Protein AF-A0A9N9BIW6-F1 (afdb_monomer_lite)

Foldseek 3Di:
DLVVVQVCVVPDQDDPFDDPLQVVLVNRVVSCVCCVVVDDCCPDPVLVVLVVVCVVVVHHSVNSVSVVVSVVVVVVVVVPDDPPPDDDDDDDDD

Radius of gyration: 20.77 Å; chains: 1; bounding box: 26×59×60 Å

Sequence (94 aa):
ALEEAISIERSTPLPLEAPDCFKVRGLEKSWADLTEDGRDFRQEIWYRTHIIVSRREGITPLEHLAEHLKQVFEEEDIEQYSPSTGHTESNCSL

Structure (mmCIF, N/CA/C/O backbone):
data_AF-A0A9N9BIW6-F1
#
_entry.id   AF-A0A9N9BIW6-F1
#
loop_
_atom_site.group_PDB
_atom_site.id
_atom_site.type_symbol
_atom_site.label_atom_id
_atom_site.label_alt_id
_atom_site.label_comp_id
_atom_site.label_asym_id
_atom_site.label_entity_id
_atom_site.label_seq_id
_atom_site.pdbx_PDB_ins_code
_atom_site.Cartn_x
_atom_site.Cartn_y
_atom_site.Cartn_z
_atom_site.occupancy
_atom_site.B_iso_or_equiv
_atom_site.auth_seq_id
_atom_site.auth_comp_id
_atom_site.auth_asym_id
_atom_site.auth_atom_id
_atom_site.pdbx_PDB_model_num
ATOM 1 N N . ALA A 1 1 ? -8.032 -3.601 16.767 1.00 81.50 1 ALA A N 1
ATOM 2 C CA . ALA A 1 1 ? -8.147 -2.114 16.824 1.00 81.50 1 ALA A CA 1
ATOM 3 C C . ALA A 1 1 ? -7.263 -1.466 15.744 1.00 81.50 1 ALA A C 1
ATOM 5 O O . ALA A 1 1 ? -6.409 -2.162 15.217 1.00 81.50 1 ALA A O 1
ATOM 6 N N . LEU A 1 2 ? -7.419 -0.180 15.388 1.00 85.69 2 LEU A N 1
ATOM 7 C CA . LEU A 1 2 ? -6.621 0.448 14.308 1.00 85.69 2 LEU A CA 1
ATOM 8 C C . LEU A 1 2 ? -5.103 0.386 14.558 1.00 85.69 2 LEU A C 1
ATOM 10 O O . LEU A 1 2 ? -4.345 0.006 13.675 1.00 85.69 2 LEU A O 1
ATOM 14 N N . GLU A 1 3 ? -4.659 0.682 15.780 1.00 88.62 3 GLU A N 1
ATOM 15 C CA . GLU A 1 3 ? -3.232 0.615 16.137 1.00 88.62 3 GLU A CA 1
ATOM 16 C C . GLU A 1 3 ? -2.665 -0.810 16.065 1.00 88.62 3 GLU A C 1
ATOM 18 O O . GLU A 1 3 ? -1.502 -1.008 15.727 1.00 88.62 3 GLU A O 1
ATOM 23 N N . GLU A 1 4 ? -3.500 -1.815 16.327 1.00 89.06 4 GLU A N 1
ATOM 24 C CA . GLU A 1 4 ? -3.136 -3.222 16.159 1.00 89.06 4 GLU A CA 1
ATOM 25 C C . GLU A 1 4 ? -2.963 -3.563 14.675 1.00 89.06 4 GLU A C 1
ATOM 27 O O . GLU A 1 4 ? -1.969 -4.183 14.311 1.00 89.06 4 GLU A O 1
ATOM 32 N N . ALA A 1 5 ? -3.861 -3.083 13.806 1.00 86.81 5 ALA A N 1
ATOM 33 C CA . ALA A 1 5 ? -3.738 -3.253 12.358 1.00 86.81 5 ALA A CA 1
ATOM 34 C C . ALA A 1 5 ? -2.476 -2.567 11.807 1.00 86.81 5 ALA A C 1
ATOM 36 O O . ALA A 1 5 ? -1.732 -3.187 11.052 1.00 86.81 5 ALA A O 1
ATOM 37 N N . ILE A 1 6 ? -2.176 -1.338 12.248 1.00 88.12 6 ILE A N 1
ATOM 38 C CA . ILE A 1 6 ? -0.940 -0.618 11.890 1.00 88.12 6 ILE A CA 1
ATOM 39 C C . ILE A 1 6 ? 0.299 -1.394 12.355 1.00 88.12 6 ILE A C 1
ATOM 41 O O . ILE A 1 6 ? 1.284 -1.503 11.623 1.00 88.12 6 ILE A O 1
ATOM 45 N N . SER A 1 7 ? 0.272 -1.932 13.576 1.00 89.12 7 SER A N 1
ATOM 46 C CA . SER A 1 7 ? 1.392 -2.711 14.104 1.00 89.12 7 SER A CA 1
ATOM 47 C C . SER A 1 7 ? 1.603 -4.004 13.315 1.00 89.12 7 SER A C 1
ATOM 49 O O . SER A 1 7 ? 2.738 -4.305 12.950 1.00 89.12 7 SER A O 1
ATOM 51 N N . ILE A 1 8 ? 0.531 -4.749 13.028 1.00 88.19 8 ILE A N 1
ATOM 52 C CA . ILE A 1 8 ? 0.581 -5.981 12.230 1.00 88.19 8 ILE A CA 1
ATOM 53 C C . ILE A 1 8 ? 1.108 -5.678 10.831 1.00 88.19 8 ILE A C 1
ATOM 55 O O . ILE A 1 8 ? 2.019 -6.366 10.373 1.00 88.19 8 ILE A O 1
ATOM 59 N N . GLU A 1 9 ? 0.598 -4.631 10.178 1.00 87.81 9 GLU A N 1
ATOM 60 C CA . GLU A 1 9 ? 1.045 -4.215 8.850 1.00 87.81 9 GLU A CA 1
ATOM 61 C C . GLU A 1 9 ? 2.562 -4.020 8.830 1.00 87.81 9 GLU A C 1
ATOM 63 O O . GLU A 1 9 ? 3.238 -4.627 8.013 1.00 87.81 9 GLU A O 1
ATOM 68 N N . ARG A 1 10 ? 3.128 -3.262 9.774 1.00 86.19 10 ARG A N 1
ATOM 69 C CA . ARG A 1 10 ? 4.572 -2.966 9.797 1.00 86.19 10 ARG A CA 1
ATOM 70 C C . ARG A 1 10 ? 5.461 -4.154 10.163 1.00 86.19 10 ARG A C 1
ATOM 72 O O . ARG A 1 10 ? 6.653 -4.123 9.868 1.00 86.19 10 ARG A O 1
ATOM 79 N N . SER A 1 11 ? 4.921 -5.156 10.850 1.00 86.12 11 SER A N 1
ATOM 80 C CA . SER A 1 11 ? 5.671 -6.344 11.277 1.00 86.12 11 SER A CA 1
ATOM 81 C C . SER A 1 11 ? 5.531 -7.526 10.320 1.00 86.12 11 SER A C 1
ATOM 83 O O . SER A 1 11 ? 6.355 -8.438 10.358 1.00 86.12 11 SER A O 1
ATOM 85 N N . THR A 1 12 ? 4.511 -7.524 9.463 1.00 87.50 12 THR A N 1
ATOM 86 C CA . THR A 1 12 ? 4.279 -8.601 8.497 1.00 87.50 12 THR A CA 1
ATOM 87 C C . THR A 1 12 ? 5.144 -8.368 7.260 1.00 87.50 12 THR A C 1
ATOM 89 O O . THR A 1 12 ? 5.171 -7.241 6.758 1.00 87.50 12 THR A O 1
ATOM 92 N N . PRO A 1 13 ? 5.853 -9.384 6.736 1.00 89.38 13 PRO A N 1
ATOM 93 C CA . PRO A 1 13 ? 6.545 -9.273 5.455 1.00 89.38 13 PRO A CA 1
ATOM 94 C C . PRO A 1 13 ? 5.602 -8.784 4.351 1.00 89.38 13 PRO A C 1
ATOM 96 O O . PRO A 1 13 ? 4.425 -9.148 4.343 1.00 89.38 13 PRO A O 1
ATOM 99 N N . LEU A 1 14 ? 6.109 -7.958 3.434 1.00 90.00 14 LEU A N 1
ATOM 100 C CA . LEU A 1 14 ? 5.313 -7.515 2.292 1.00 90.00 14 LEU A CA 1
ATOM 101 C C . LEU A 1 14 ? 4.914 -8.737 1.447 1.00 90.00 14 LEU A C 1
ATOM 103 O O . LEU A 1 14 ? 5.786 -9.547 1.112 1.00 90.00 14 LEU A O 1
ATOM 107 N N . PRO A 1 15 ? 3.620 -8.911 1.128 1.00 88.00 15 PRO A N 1
ATOM 108 C CA . PRO A 1 15 ? 3.199 -9.986 0.245 1.00 88.00 15 PRO A CA 1
ATOM 109 C C . PRO A 1 15 ? 3.729 -9.750 -1.174 1.00 88.00 15 PRO A C 1
ATOM 111 O O . PRO A 1 15 ? 3.768 -8.620 -1.658 1.00 88.00 15 PRO A O 1
ATOM 114 N N . LEU A 1 16 ? 4.099 -10.841 -1.853 1.00 87.50 16 LEU A N 1
ATOM 115 C CA . LEU A 1 16 ? 4.447 -10.814 -3.282 1.00 87.50 16 LEU A CA 1
ATOM 116 C C . LEU A 1 16 ? 3.258 -10.369 -4.141 1.00 87.50 16 LEU A C 1
ATOM 118 O O . LEU A 1 16 ? 3.430 -9.748 -5.182 1.00 87.50 16 LEU A O 1
ATOM 122 N N . GLU A 1 17 ? 2.048 -10.705 -3.703 1.00 93.06 17 GLU A N 1
ATOM 123 C CA . GLU A 1 17 ? 0.815 -10.327 -4.374 1.00 93.06 17 GLU A CA 1
ATOM 124 C C . GLU A 1 17 ? 0.261 -9.028 -3.786 1.00 93.06 17 GLU A C 1
ATOM 126 O O . GLU A 1 17 ? 0.324 -8.814 -2.573 1.00 93.06 17 GLU A O 1
ATOM 131 N N . ALA A 1 18 ? -0.311 -8.178 -4.640 1.00 94.56 18 ALA A N 1
ATOM 132 C CA . ALA A 1 18 ? -0.893 -6.920 -4.201 1.00 94.56 18 ALA A CA 1
ATOM 133 C C . ALA A 1 18 ? -2.022 -7.153 -3.177 1.00 94.56 18 ALA A C 1
ATOM 135 O O . ALA A 1 18 ? -2.864 -8.040 -3.378 1.00 94.56 18 ALA A O 1
ATOM 136 N N . PRO A 1 19 ? -2.071 -6.370 -2.085 1.00 94.56 19 PRO A N 1
ATOM 137 C CA . PRO A 1 19 ? -3.182 -6.415 -1.148 1.00 94.56 19 PRO A CA 1
ATOM 138 C C . PRO A 1 19 ? -4.469 -5.919 -1.817 1.00 94.56 19 PRO A C 1
ATOM 140 O O . PRO A 1 19 ? -4.438 -5.178 -2.804 1.00 94.56 19 PRO A O 1
ATOM 143 N N . ASP A 1 20 ? -5.618 -6.301 -1.258 1.00 95.94 20 ASP A N 1
ATOM 144 C CA . ASP A 1 20 ? -6.924 -6.008 -1.859 1.00 95.94 20 ASP A CA 1
ATOM 145 C C . ASP A 1 20 ? -7.153 -4.510 -2.083 1.00 95.94 20 ASP A C 1
ATOM 147 O O . ASP A 1 20 ? -7.686 -4.127 -3.120 1.00 95.94 20 ASP A O 1
ATOM 151 N N . CYS A 1 21 ? -6.669 -3.649 -1.183 1.00 95.12 21 CYS A N 1
ATOM 152 C CA . CYS A 1 21 ? -6.790 -2.198 -1.317 1.00 95.12 21 CYS A CA 1
ATOM 153 C C . CYS A 1 21 ? -6.093 -1.624 -2.564 1.00 95.12 21 CYS A C 1
ATOM 155 O O . CYS A 1 21 ? -6.543 -0.605 -3.094 1.00 95.12 21 CYS A O 1
ATOM 157 N N . PHE A 1 22 ? -5.061 -2.303 -3.075 1.00 96.50 22 PHE A N 1
ATOM 158 C CA . PHE A 1 22 ? -4.417 -1.987 -4.352 1.00 96.50 22 PHE A CA 1
ATOM 159 C C . PHE A 1 22 ? -5.172 -2.621 -5.526 1.00 96.50 22 PHE A C 1
ATOM 161 O O . PHE A 1 22 ? -5.441 -1.938 -6.513 1.00 96.50 22 PHE A O 1
ATOM 168 N N . LYS A 1 23 ? -5.581 -3.891 -5.409 1.00 96.19 23 LYS A N 1
ATOM 169 C CA . LYS A 1 23 ? -6.319 -4.616 -6.463 1.00 96.19 23 LYS A CA 1
ATOM 170 C C . LYS A 1 23 ? -7.641 -3.947 -6.830 1.00 96.19 23 LYS A C 1
ATOM 172 O O . LYS A 1 23 ? -7.915 -3.720 -8.003 1.00 96.19 23 LYS A O 1
ATOM 177 N N . VAL A 1 24 ? -8.455 -3.564 -5.842 1.00 96.12 24 VAL A N 1
ATOM 178 C CA . VAL A 1 24 ? -9.757 -2.912 -6.096 1.00 96.12 24 VAL A CA 1
ATOM 179 C C . VAL A 1 24 ? -9.615 -1.546 -6.778 1.00 96.12 24 VAL A C 1
ATOM 181 O O . VAL A 1 24 ? -10.584 -1.046 -7.343 1.00 96.12 24 VAL A O 1
ATOM 184 N N . ARG A 1 25 ? -8.414 -0.952 -6.741 1.00 94.94 25 ARG A N 1
ATOM 185 C CA . ARG A 1 25 ? -8.076 0.328 -7.379 1.00 94.94 25 ARG A CA 1
ATOM 186 C C . ARG A 1 25 ? -7.284 0.169 -8.684 1.00 94.94 25 ARG A C 1
ATOM 188 O O . ARG A 1 25 ? -6.988 1.183 -9.310 1.00 94.94 25 ARG A O 1
ATOM 195 N N . GLY A 1 26 ? -6.966 -1.059 -9.108 1.00 95.06 26 GLY A N 1
ATOM 196 C CA . GLY A 1 26 ? -6.162 -1.324 -10.308 1.00 95.06 26 GLY A CA 1
ATOM 197 C C . GLY A 1 26 ? -4.685 -0.930 -10.167 1.00 95.06 26 GLY A C 1
ATOM 198 O O . GLY A 1 26 ? -4.064 -0.509 -11.142 1.00 95.06 26 GLY A O 1
ATOM 199 N N . LEU A 1 27 ? -4.134 -0.988 -8.949 1.00 96.44 27 LEU A N 1
ATOM 200 C CA . LEU A 1 27 ? -2.773 -0.547 -8.613 1.00 96.44 27 LEU A CA 1
ATOM 201 C C . LEU A 1 27 ? -1.761 -1.702 -8.519 1.00 96.44 27 LEU A C 1
ATOM 203 O O . LEU A 1 27 ? -0.709 -1.558 -7.896 1.00 96.44 27 LEU A O 1
ATOM 207 N N . GLU A 1 28 ? -2.03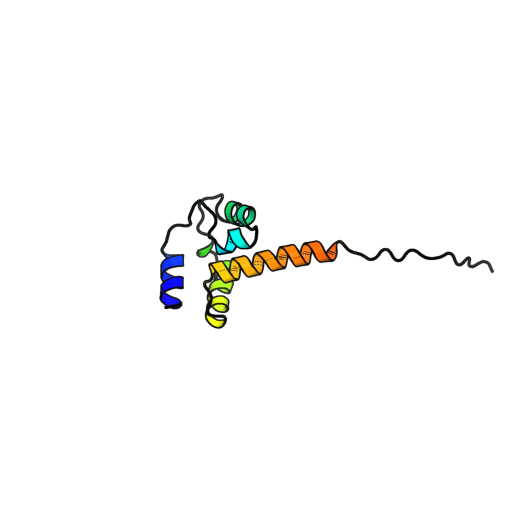6 -2.861 -9.118 1.00 95.81 28 GLU A N 1
ATOM 208 C CA . GLU A 1 28 ? -1.160 -4.038 -9.045 1.00 95.81 28 GLU A CA 1
ATOM 209 C C . GLU A 1 28 ? 0.239 -3.758 -9.601 1.00 95.81 28 GLU A C 1
ATOM 211 O O . GLU A 1 28 ? 1.228 -4.235 -9.047 1.00 95.81 28 GLU A O 1
ATOM 216 N N . LYS A 1 29 ? 0.336 -2.940 -10.657 1.00 93.94 29 LYS A N 1
ATOM 217 C CA . LYS A 1 29 ? 1.628 -2.515 -11.204 1.00 93.94 29 LYS A CA 1
ATOM 218 C C . LYS A 1 29 ? 2.393 -1.634 -10.214 1.00 93.94 29 LYS A C 1
ATOM 220 O O . LYS A 1 29 ? 3.552 -1.907 -9.943 1.00 93.94 29 LYS A O 1
ATOM 225 N N . SER A 1 30 ? 1.732 -0.642 -9.615 1.00 94.62 30 SER A N 1
ATOM 226 C CA . SER A 1 30 ? 2.350 0.217 -8.598 1.00 94.62 30 SER A CA 1
ATOM 227 C C . SER A 1 30 ? 2.809 -0.582 -7.379 1.00 94.62 30 SER A C 1
ATOM 229 O O . SER A 1 30 ? 3.856 -0.290 -6.811 1.00 94.62 30 SER A O 1
ATOM 231 N N . TRP A 1 31 ? 2.053 -1.612 -6.985 1.00 95.06 31 TRP A N 1
ATOM 232 C CA . TRP A 1 31 ? 2.482 -2.536 -5.938 1.00 95.06 31 TRP A CA 1
ATOM 233 C C . TRP A 1 31 ? 3.752 -3.300 -6.328 1.00 95.06 31 TRP A C 1
ATOM 235 O O . TRP A 1 31 ? 4.680 -3.393 -5.524 1.00 95.06 31 TRP A O 1
ATOM 245 N N . ALA A 1 32 ? 3.806 -3.832 -7.552 1.00 93.56 32 ALA A N 1
ATOM 246 C CA . ALA A 1 32 ? 4.986 -4.528 -8.055 1.00 93.56 32 ALA A CA 1
ATOM 247 C C . ALA A 1 32 ? 6.215 -3.606 -8.055 1.00 93.56 32 ALA A C 1
ATOM 249 O O . ALA A 1 32 ? 7.250 -3.989 -7.520 1.00 93.56 32 ALA A O 1
ATOM 250 N N . ASP A 1 33 ? 6.073 -2.367 -8.530 1.00 92.38 33 ASP A N 1
ATOM 251 C CA . ASP A 1 33 ? 7.158 -1.378 -8.560 1.00 92.38 33 ASP A CA 1
ATOM 252 C C . ASP A 1 33 ? 7.647 -1.024 -7.138 1.00 92.38 33 ASP A C 1
ATOM 254 O O . ASP A 1 33 ? 8.847 -0.958 -6.876 1.00 92.38 33 ASP A O 1
ATOM 258 N N . LEU A 1 34 ? 6.728 -0.866 -6.175 1.00 92.56 34 LEU A N 1
ATOM 259 C CA . LEU A 1 34 ? 7.064 -0.613 -4.765 1.00 92.56 34 LEU A CA 1
ATOM 260 C C . LEU A 1 34 ? 7.790 -1.787 -4.087 1.00 92.56 34 LEU A C 1
ATOM 262 O O . LEU A 1 34 ? 8.447 -1.588 -3.063 1.00 92.56 34 LEU A O 1
ATOM 266 N N . THR A 1 35 ? 7.654 -3.003 -4.620 1.00 91.56 35 THR A N 1
ATOM 267 C CA . THR A 1 35 ? 8.176 -4.241 -4.017 1.00 91.56 35 THR A CA 1
ATOM 268 C C . THR A 1 35 ? 9.292 -4.911 -4.828 1.00 91.56 35 THR A C 1
ATOM 270 O O . THR A 1 35 ? 9.869 -5.891 -4.354 1.00 91.56 35 THR A O 1
ATOM 273 N N . GLU A 1 36 ? 9.651 -4.361 -5.995 1.00 85.75 36 GLU A N 1
ATOM 274 C CA . GLU A 1 36 ? 10.567 -4.946 -6.989 1.00 85.75 36 GLU A CA 1
ATOM 275 C C . GLU A 1 36 ? 11.940 -5.320 -6.404 1.00 85.75 36 GLU A C 1
ATOM 277 O O . GLU A 1 36 ? 12.454 -6.412 -6.646 1.00 85.75 36 GLU A O 1
ATOM 282 N N . ASP A 1 37 ? 12.502 -4.461 -5.553 1.00 83.25 37 ASP A N 1
ATOM 283 C CA . ASP A 1 37 ? 13.838 -4.651 -4.972 1.00 83.25 37 ASP A CA 1
ATOM 284 C C . ASP A 1 37 ? 13.839 -5.466 -3.663 1.00 83.25 37 ASP A C 1
ATOM 286 O O . ASP A 1 37 ? 14.856 -5.541 -2.965 1.00 83.25 37 ASP A O 1
ATOM 290 N N . GLY A 1 38 ? 12.689 -6.010 -3.247 1.00 79.50 38 GLY A N 1
ATOM 291 C CA . GLY A 1 38 ? 12.522 -6.641 -1.932 1.00 79.50 38 GLY A CA 1
ATOM 292 C C . GLY A 1 38 ? 12.737 -5.679 -0.754 1.00 79.50 38 GLY A C 1
ATOM 293 O O . GLY A 1 38 ? 12.833 -6.110 0.399 1.00 79.50 38 GLY A O 1
ATOM 294 N N . ARG A 1 39 ? 12.831 -4.372 -1.030 1.00 85.44 39 ARG A N 1
ATOM 295 C CA . ARG A 1 39 ? 12.914 -3.324 -0.015 1.00 85.44 39 ARG A CA 1
ATOM 296 C C . ARG A 1 39 ? 11.548 -3.124 0.619 1.00 85.44 39 ARG A C 1
ATOM 298 O O . ARG A 1 39 ? 10.531 -3.040 -0.060 1.00 85.44 39 ARG A O 1
ATOM 305 N N . ASP A 1 40 ? 11.542 -3.001 1.941 1.00 90.19 40 ASP A N 1
ATOM 306 C CA . ASP A 1 40 ? 10.337 -2.631 2.665 1.00 90.19 40 ASP A CA 1
ATOM 307 C C . ASP A 1 40 ? 10.151 -1.111 2.626 1.00 90.19 40 ASP A C 1
ATOM 309 O O . ASP A 1 40 ? 10.659 -0.386 3.489 1.00 90.19 40 ASP A O 1
ATOM 313 N N . PHE A 1 41 ? 9.399 -0.634 1.632 1.00 92.06 41 PHE A N 1
ATOM 314 C CA . PHE A 1 41 ? 9.076 0.785 1.472 1.00 92.06 41 PHE A CA 1
ATOM 315 C C . PHE A 1 41 ? 8.390 1.384 2.711 1.00 92.06 41 PHE A C 1
ATOM 317 O O . PHE A 1 41 ? 8.470 2.588 2.953 1.00 92.06 41 PHE A O 1
ATOM 324 N N . ARG A 1 42 ? 7.771 0.556 3.568 1.00 92.75 42 ARG A N 1
ATOM 325 C CA . ARG A 1 42 ? 7.119 1.012 4.806 1.00 92.75 42 ARG A CA 1
AT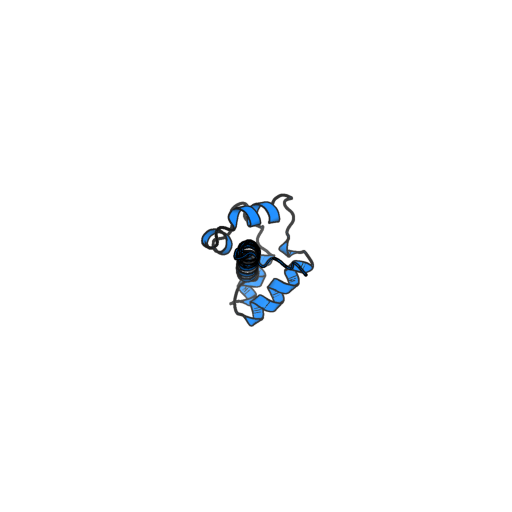OM 326 C C . ARG A 1 42 ? 8.118 1.521 5.850 1.00 92.75 42 ARG A C 1
ATOM 328 O O . ARG A 1 42 ? 7.713 2.115 6.853 1.00 92.75 42 ARG A O 1
ATOM 335 N N . GLN A 1 43 ? 9.417 1.287 5.645 1.00 89.69 43 GLN A N 1
ATOM 336 C CA . GLN A 1 43 ? 10.503 1.829 6.469 1.00 89.69 43 GLN A CA 1
ATOM 337 C C . GLN A 1 43 ? 11.036 3.173 5.953 1.00 89.69 43 GLN A C 1
ATOM 339 O O . GLN A 1 43 ? 11.820 3.829 6.646 1.00 89.69 43 GLN A O 1
ATOM 344 N N . GLU A 1 44 ? 10.627 3.605 4.761 1.00 91.38 44 GLU A N 1
ATOM 345 C CA . GLU A 1 44 ? 11.113 4.840 4.158 1.00 91.38 44 GLU A CA 1
ATOM 346 C C . GLU A 1 44 ? 10.480 6.086 4.793 1.00 91.38 44 GLU A C 1
ATOM 348 O O . GLU A 1 44 ? 9.385 6.064 5.361 1.00 91.38 44 GLU A O 1
ATOM 353 N N . ILE A 1 45 ? 11.198 7.212 4.721 1.00 92.75 45 ILE A N 1
ATOM 354 C CA . ILE A 1 45 ? 10.782 8.460 5.380 1.00 92.75 45 ILE A CA 1
ATOM 355 C C . ILE A 1 45 ? 9.457 8.969 4.806 1.00 92.75 45 ILE A C 1
ATOM 357 O O . ILE A 1 45 ? 8.610 9.422 5.575 1.00 92.75 45 ILE A O 1
ATOM 361 N N . TRP A 1 46 ? 9.262 8.870 3.489 1.00 93.88 46 TRP A N 1
ATOM 362 C CA . TRP A 1 46 ? 8.042 9.339 2.831 1.00 93.88 46 TRP A CA 1
ATOM 363 C C . TRP A 1 46 ? 6.804 8.547 3.281 1.00 93.88 46 TRP A C 1
ATOM 365 O O . TRP A 1 46 ? 5.734 9.134 3.444 1.00 93.88 46 TRP A O 1
ATOM 375 N N . TYR A 1 47 ? 6.955 7.258 3.617 1.00 94.56 47 TYR A N 1
ATOM 376 C CA . TYR A 1 47 ? 5.840 6.427 4.079 1.00 94.56 47 TYR A CA 1
ATOM 377 C C . TYR A 1 47 ? 5.265 6.892 5.426 1.00 94.56 47 TYR A C 1
ATOM 379 O O . TYR A 1 47 ? 4.097 6.657 5.743 1.00 94.56 47 TYR A O 1
ATOM 387 N N . ARG A 1 48 ? 6.053 7.626 6.228 1.00 93.62 48 ARG A N 1
ATOM 388 C CA . ARG A 1 48 ? 5.610 8.156 7.531 1.00 93.62 48 ARG A CA 1
ATOM 389 C C . ARG A 1 48 ? 4.383 9.052 7.419 1.00 93.62 48 ARG A C 1
ATOM 391 O O . ARG A 1 48 ? 3.569 9.057 8.342 1.00 93.62 48 ARG A O 1
ATOM 398 N N . THR A 1 49 ? 4.241 9.786 6.318 1.00 94.50 49 THR A N 1
ATOM 399 C CA . THR A 1 49 ? 3.064 10.628 6.083 1.00 94.50 49 THR A CA 1
ATOM 400 C C . THR A 1 49 ? 1.799 9.779 6.038 1.00 94.50 49 THR A C 1
ATOM 402 O O . THR A 1 49 ? 0.829 10.119 6.712 1.00 94.50 49 THR A O 1
ATOM 405 N N . HIS A 1 50 ? 1.834 8.626 5.361 1.00 95.75 50 HIS A N 1
ATOM 406 C CA . HIS A 1 50 ? 0.678 7.734 5.291 1.00 95.75 50 HIS A CA 1
ATOM 407 C C . HIS A 1 50 ? 0.311 7.167 6.665 1.00 95.75 50 HIS A C 1
ATOM 409 O O . HIS A 1 50 ? -0.866 7.101 6.981 1.00 95.75 50 HIS A O 1
ATOM 415 N N . ILE A 1 51 ? 1.284 6.888 7.539 1.00 93.56 51 ILE A N 1
ATOM 416 C CA . ILE A 1 51 ? 1.005 6.458 8.923 1.00 93.56 51 ILE A CA 1
ATOM 417 C C . ILE A 1 51 ? 0.297 7.554 9.734 1.00 93.56 51 ILE A C 1
ATOM 419 O O . ILE A 1 51 ? -0.607 7.279 10.522 1.00 93.56 51 ILE A O 1
ATOM 423 N N . ILE A 1 52 ? 0.743 8.806 9.607 1.00 94.00 52 ILE A N 1
ATOM 424 C CA . ILE A 1 52 ? 0.201 9.919 10.399 1.00 94.00 52 ILE A CA 1
ATOM 425 C C . ILE A 1 52 ? -1.212 10.275 9.938 1.00 94.00 52 ILE A C 1
ATOM 427 O O . ILE A 1 52 ? -2.080 10.520 10.779 1.00 94.00 52 ILE A O 1
ATOM 431 N N . VAL A 1 53 ? -1.433 10.328 8.625 1.00 95.19 53 VAL A N 1
ATOM 432 C CA . VAL A 1 53 ? -2.719 10.728 8.048 1.00 95.19 53 VAL A CA 1
ATOM 433 C C . VAL A 1 53 ? -3.750 9.612 8.194 1.00 95.19 53 VAL A C 1
ATOM 435 O O . VAL A 1 53 ? -4.833 9.880 8.712 1.00 95.19 53 VAL A O 1
ATOM 438 N N . SER A 1 54 ? -3.384 8.354 7.918 1.00 95.38 54 SER A N 1
ATOM 439 C CA . SER A 1 54 ? -4.319 7.224 8.025 1.00 95.38 54 SER A CA 1
ATOM 440 C C . SER A 1 54 ? -4.895 7.072 9.439 1.00 95.38 54 SER A C 1
ATOM 442 O O . SER A 1 54 ? -6.065 6.743 9.616 1.00 95.38 54 SER A O 1
ATOM 444 N N . ARG A 1 55 ? -4.108 7.401 10.475 1.00 94.00 55 ARG A N 1
ATOM 445 C CA . ARG A 1 55 ? -4.575 7.449 11.871 1.00 94.00 55 ARG A CA 1
ATOM 446 C C . ARG A 1 55 ? -5.696 8.454 12.102 1.00 94.00 55 ARG A C 1
ATOM 448 O O . ARG A 1 55 ? -6.584 8.188 12.905 1.00 94.00 55 ARG A O 1
ATOM 455 N N . ARG A 1 56 ? -5.633 9.618 11.452 1.00 94.12 56 ARG A N 1
ATOM 456 C CA . ARG A 1 56 ? -6.674 10.653 11.557 1.00 94.12 56 ARG A CA 1
ATOM 457 C C . ARG A 1 56 ? -7.943 10.234 10.825 1.00 94.12 56 ARG A C 1
ATOM 459 O O . ARG A 1 56 ? -9.031 10.566 11.277 1.00 94.12 56 ARG A O 1
ATOM 466 N N . GLU A 1 57 ? -7.783 9.500 9.733 1.00 94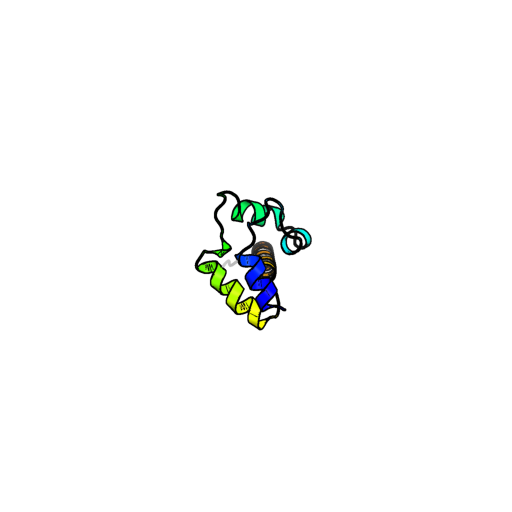.12 57 GLU A N 1
ATOM 467 C CA . GLU A 1 57 ? -8.871 9.026 8.873 1.00 94.12 57 GLU A CA 1
ATOM 468 C C . GLU A 1 57 ? -9.482 7.703 9.341 1.00 94.12 57 GLU A C 1
ATOM 470 O O . GLU A 1 57 ? -10.567 7.326 8.911 1.00 94.12 57 GLU A O 1
ATOM 475 N N . GLY A 1 58 ? -8.821 7.007 10.266 1.00 94.31 58 GLY A N 1
ATOM 476 C CA . GLY A 1 58 ? -9.305 5.738 10.794 1.00 94.31 58 GLY A CA 1
ATOM 477 C C . GLY A 1 58 ? -9.036 4.537 9.881 1.00 94.31 58 GLY A C 1
ATOM 478 O O . GLY A 1 58 ? -9.657 3.494 10.076 1.00 94.31 58 GLY A O 1
ATOM 479 N N . ILE A 1 59 ? -8.123 4.667 8.916 1.00 94.94 59 ILE A N 1
ATOM 480 C CA . ILE A 1 59 ? -7.780 3.634 7.926 1.00 94.94 59 ILE A CA 1
ATOM 481 C C . ILE A 1 59 ? -6.327 3.166 8.079 1.00 94.94 59 ILE A C 1
ATOM 483 O O . ILE A 1 59 ? -5.523 3.765 8.804 1.00 94.94 59 ILE A O 1
ATOM 487 N N . THR A 1 60 ? -5.969 2.062 7.421 1.00 95.19 60 THR A N 1
ATOM 488 C CA . THR A 1 60 ? -4.588 1.565 7.460 1.00 95.19 60 THR A CA 1
ATOM 489 C C . THR A 1 60 ? -3.667 2.423 6.580 1.00 95.19 60 THR A C 1
ATOM 491 O O . THR A 1 60 ? -4.128 3.037 5.616 1.00 95.19 60 THR A O 1
ATOM 494 N N . PRO A 1 61 ? -2.358 2.487 6.880 1.00 96.31 61 PRO A N 1
ATOM 495 C CA . PRO A 1 61 ? -1.411 3.247 6.073 1.00 96.31 61 PRO A CA 1
ATOM 496 C C . PRO A 1 61 ? -1.333 2.747 4.623 1.00 96.31 61 PRO A C 1
ATOM 498 O O . PRO A 1 61 ? -1.219 3.572 3.717 1.00 96.31 61 PRO A O 1
ATOM 501 N N . LEU A 1 62 ? -1.472 1.434 4.385 1.00 95.50 62 LEU A N 1
ATOM 502 C CA . LEU A 1 62 ? -1.577 0.882 3.028 1.00 95.50 62 LEU A CA 1
ATOM 503 C C . LEU A 1 62 ? -2.851 1.316 2.295 1.00 95.50 62 LEU A C 1
ATOM 505 O O . LEU A 1 62 ? -2.783 1.575 1.097 1.00 95.50 62 LEU A O 1
ATOM 509 N N . GLU A 1 63 ? -3.992 1.411 2.984 1.00 96.31 63 GLU A N 1
ATOM 510 C CA . GLU A 1 63 ? -5.236 1.919 2.386 1.00 96.31 63 GLU A CA 1
ATOM 511 C C . GLU A 1 63 ? -5.058 3.377 1.952 1.00 96.31 63 GLU A C 1
ATOM 513 O O . GLU A 1 63 ? -5.305 3.714 0.797 1.00 96.31 63 GLU A O 1
ATOM 518 N N . HIS A 1 64 ? -4.525 4.215 2.846 1.00 97.06 64 HIS A N 1
ATOM 519 C CA . HIS A 1 64 ? -4.257 5.622 2.551 1.00 97.06 64 HIS A CA 1
ATOM 520 C C . HIS A 1 64 ? -3.232 5.793 1.413 1.00 97.06 64 HIS A C 1
ATOM 522 O O . HIS A 1 64 ? -3.358 6.692 0.585 1.00 97.06 64 HIS A O 1
ATOM 528 N N . LEU A 1 65 ? -2.206 4.934 1.328 1.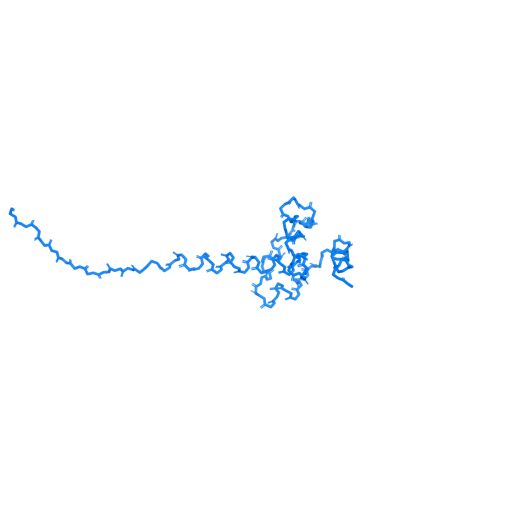00 96.56 65 LEU A N 1
ATOM 529 C CA . LEU A 1 65 ? -1.280 4.928 0.189 1.00 96.56 65 LEU A CA 1
ATOM 530 C C . LEU A 1 65 ? -1.990 4.563 -1.123 1.00 96.56 65 LEU A C 1
ATOM 532 O O . LEU A 1 65 ? -1.765 5.225 -2.133 1.00 96.56 65 LEU A O 1
ATOM 536 N N . ALA A 1 66 ? -2.845 3.540 -1.117 1.00 96.56 66 ALA A N 1
ATOM 537 C CA . ALA A 1 66 ? -3.585 3.129 -2.307 1.00 96.56 66 ALA A CA 1
ATOM 538 C C . ALA A 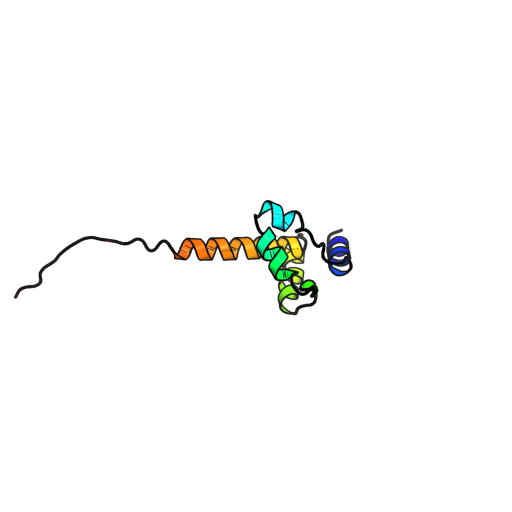1 66 ? -4.534 4.236 -2.801 1.00 96.56 66 ALA A C 1
ATOM 540 O O . ALA A 1 66 ? -4.634 4.479 -4.002 1.00 96.56 66 ALA A O 1
ATOM 541 N N . GLU A 1 67 ? -5.199 4.946 -1.888 1.00 96.12 67 GLU A N 1
ATOM 542 C CA . GLU A 1 67 ? -6.024 6.112 -2.225 1.00 96.12 67 GLU A CA 1
ATOM 543 C C . GLU A 1 67 ? -5.198 7.245 -2.825 1.00 96.12 67 GLU A C 1
ATOM 545 O O . GLU A 1 67 ? -5.560 7.777 -3.874 1.00 96.12 67 GLU A O 1
ATOM 550 N N . HIS A 1 68 ? -4.057 7.556 -2.210 1.00 95.12 68 HIS A N 1
ATOM 551 C CA . HIS A 1 68 ? -3.158 8.592 -2.698 1.00 95.12 68 HIS A CA 1
ATOM 552 C C . HIS A 1 68 ? -2.640 8.294 -4.112 1.00 95.12 68 HIS A C 1
ATOM 554 O O . HIS A 1 68 ? -2.714 9.151 -4.987 1.00 95.12 68 HIS A O 1
ATOM 560 N N . LEU A 1 69 ? -2.165 7.070 -4.367 1.00 94.56 69 LEU A N 1
ATOM 561 C CA . LEU A 1 69 ? -1.674 6.675 -5.692 1.00 94.56 69 LEU A CA 1
ATOM 562 C C . LEU A 1 69 ? -2.775 6.750 -6.752 1.00 94.56 69 LEU A C 1
ATOM 564 O O . LEU A 1 69 ? -2.526 7.209 -7.863 1.00 94.56 69 LEU A O 1
ATOM 568 N N . LYS A 1 70 ? -4.001 6.336 -6.413 1.00 93.25 70 LYS A N 1
ATOM 569 C CA . LYS A 1 70 ? -5.136 6.402 -7.339 1.00 93.25 70 LYS A CA 1
ATOM 570 C C . LYS A 1 70 ? -5.465 7.841 -7.743 1.00 93.25 70 LYS A C 1
ATOM 572 O O . LYS A 1 70 ? -5.715 8.079 -8.920 1.00 93.25 70 LYS A O 1
ATOM 577 N N . GLN A 1 71 ? -5.420 8.777 -6.794 1.00 90.56 71 GLN A N 1
ATOM 578 C CA . GLN A 1 71 ? -5.647 10.201 -7.058 1.00 90.56 71 GLN A CA 1
ATOM 579 C C . GLN A 1 71 ? -4.576 10.792 -7.973 1.00 90.56 71 GLN A C 1
ATOM 581 O O . GLN A 1 71 ? -4.923 11.471 -8.931 1.00 90.56 71 GLN A O 1
ATOM 586 N N . VAL A 1 72 ? -3.296 10.481 -7.736 1.00 86.19 72 VAL A N 1
ATOM 587 C CA . VAL A 1 72 ? -2.192 10.971 -8.580 1.00 86.19 72 VAL A CA 1
ATOM 588 C C . VAL A 1 72 ? -2.392 10.563 -10.042 1.00 86.19 72 VAL A C 1
ATOM 590 O O . VAL A 1 72 ? -2.324 11.414 -10.922 1.00 86.19 72 VAL A O 1
ATOM 593 N N . PHE A 1 73 ? -2.724 9.295 -10.309 1.00 78.00 73 PHE A N 1
ATOM 594 C CA . PHE A 1 73 ? -2.964 8.837 -11.683 1.00 78.00 73 PHE A CA 1
ATOM 595 C C . PHE A 1 73 ? -4.200 9.476 -12.330 1.00 78.00 73 PHE A C 1
ATOM 597 O O . PHE A 1 73 ? -4.204 9.722 -13.532 1.00 78.00 73 PHE A O 1
ATOM 604 N N . GLU A 1 74 ? -5.253 9.744 -11.556 1.00 76.12 74 GLU A N 1
ATOM 605 C CA . GLU A 1 74 ? -6.451 10.418 -12.069 1.00 76.12 74 GLU A CA 1
ATOM 606 C C . GLU A 1 74 ? -6.197 11.900 -12.367 1.00 76.12 74 GLU A C 1
ATOM 608 O O . GLU A 1 74 ? -6.698 12.413 -13.364 1.00 76.12 74 GLU A O 1
ATOM 613 N N . GLU A 1 75 ? -5.393 12.583 -11.553 1.00 69.81 75 GLU A N 1
ATOM 614 C CA . GLU A 1 75 ? -4.990 13.972 -11.792 1.00 69.81 75 GLU A CA 1
ATOM 615 C C . GLU A 1 75 ? -4.082 14.096 -13.029 1.00 69.81 75 GLU A C 1
ATOM 617 O O . GLU A 1 75 ? -4.281 15.001 -13.842 1.00 69.81 75 GLU A O 1
ATOM 622 N N . GLU A 1 76 ? -3.159 13.150 -13.240 1.00 61.88 76 GLU A N 1
ATOM 623 C CA . GLU A 1 76 ? -2.295 13.105 -14.430 1.00 61.88 76 GLU A CA 1
ATOM 624 C C . GLU A 1 76 ? -3.073 12.845 -15.738 1.00 61.88 76 GLU A C 1
ATOM 626 O O . GLU A 1 76 ? -2.710 13.382 -16.789 1.00 61.88 76 GLU A O 1
ATOM 631 N N . ASP A 1 77 ? -4.166 12.075 -15.695 1.00 58.97 77 ASP A N 1
ATOM 632 C CA . ASP A 1 77 ? -5.044 11.851 -16.857 1.00 58.97 77 ASP A CA 1
ATOM 633 C C . ASP A 1 77 ? -5.908 13.086 -17.192 1.00 58.97 77 ASP A C 1
ATOM 635 O O . ASP A 1 77 ? -6.245 13.330 -18.357 1.00 58.97 77 ASP A O 1
ATOM 639 N N . ILE A 1 78 ? -6.260 13.904 -16.193 1.00 56.66 78 ILE A N 1
ATOM 640 C CA . ILE A 1 78 ? -7.109 15.092 -16.380 1.00 56.66 78 ILE A CA 1
ATOM 641 C C . ILE A 1 78 ? -6.335 16.247 -17.042 1.00 56.66 78 ILE A C 1
ATOM 643 O O . ILE A 1 78 ? -6.922 16.998 -17.827 1.00 56.66 78 ILE A O 1
ATOM 647 N N . GLU A 1 79 ? -5.020 16.370 -16.829 1.00 53.59 79 GLU A N 1
ATOM 648 C CA . GLU A 1 79 ? -4.214 17.433 -17.458 1.00 53.59 79 GLU A CA 1
ATOM 649 C C . GLU A 1 79 ? -3.971 17.238 -18.973 1.00 53.59 79 GLU A C 1
ATOM 651 O O . GLU A 1 79 ? -3.536 18.174 -19.652 1.00 53.59 79 GLU A O 1
ATOM 656 N N . GLN A 1 80 ? -4.316 16.083 -19.561 1.00 49.19 80 GLN A N 1
ATOM 657 C CA . GLN A 1 80 ? -4.202 15.862 -21.015 1.00 49.19 80 GLN A CA 1
ATOM 658 C C . GLN A 1 80 ? -5.384 16.384 -21.850 1.00 49.19 80 GLN A C 1
ATOM 660 O O . GLN A 1 80 ? -5.262 16.486 -23.074 1.00 49.19 80 GLN A O 1
ATOM 665 N N . TYR A 1 81 ? -6.500 16.799 -21.243 1.00 44.00 81 TYR A N 1
ATOM 666 C CA . TYR A 1 81 ? -7.591 17.465 -21.966 1.00 44.00 81 TYR A CA 1
ATOM 667 C C . TYR A 1 81 ? -7.437 18.991 -21.924 1.00 44.00 81 TYR A C 1
ATOM 669 O O . TYR A 1 81 ? -8.196 19.709 -21.279 1.00 44.00 81 TYR A O 1
ATOM 677 N N . SER A 1 82 ? -6.481 19.517 -22.695 1.00 46.72 82 SER A N 1
ATOM 678 C CA . SER A 1 82 ? -6.570 20.909 -23.153 1.00 46.72 82 SER A CA 1
ATOM 679 C C . SER A 1 82 ? -7.753 21.022 -24.125 1.00 46.72 82 SER A C 1
ATOM 681 O O . SER A 1 82 ? -7.706 20.391 -25.187 1.00 46.72 82 SER A O 1
ATOM 683 N N . PRO A 1 83 ? -8.817 21.804 -23.849 1.00 48.12 83 PRO A N 1
ATOM 684 C CA . PRO A 1 83 ? -9.808 22.081 -24.870 1.00 48.12 83 PRO A CA 1
ATOM 685 C C . PRO A 1 83 ? -9.116 22.921 -25.940 1.00 48.12 83 PRO A C 1
ATOM 687 O O . PRO A 1 83 ? -8.806 24.094 -25.744 1.00 48.12 83 PRO A O 1
ATOM 690 N N . SER A 1 84 ? -8.851 22.294 -27.083 1.00 54.00 84 SER A N 1
ATOM 691 C CA . SER A 1 84 ? -8.518 23.005 -28.308 1.00 54.00 84 SER A CA 1
ATOM 692 C C . SER A 1 84 ? -9.721 23.867 -28.682 1.00 54.00 84 SER A C 1
ATOM 694 O O . SER A 1 84 ? -10.647 23.402 -29.345 1.00 54.00 84 SER A O 1
ATOM 696 N N . THR A 1 85 ? -9.738 25.127 -28.253 1.00 48.94 85 THR A N 1
ATOM 697 C CA . THR A 1 85 ? -10.631 26.131 -28.827 1.00 48.94 85 THR A CA 1
ATOM 698 C C . THR A 1 85 ? -10.055 26.559 -30.168 1.00 48.94 85 THR A C 1
ATOM 700 O O . THR A 1 85 ? -9.340 27.548 -30.304 1.00 48.94 85 THR A O 1
ATOM 703 N N . GLY A 1 86 ? -10.370 25.762 -31.188 1.00 52.66 86 GLY A N 1
ATOM 704 C CA . GLY A 1 86 ? -10.452 26.276 -32.545 1.00 52.66 86 GLY A CA 1
ATOM 705 C C . GLY A 1 86 ? -11.567 27.324 -32.652 1.00 52.66 86 GLY A C 1
ATOM 706 O O . GLY A 1 86 ? -12.558 27.235 -31.930 1.00 52.66 86 GLY A O 1
ATOM 707 N N . HIS A 1 87 ? -11.379 28.239 -33.611 1.00 47.56 87 HIS A N 1
ATOM 708 C CA . HIS A 1 87 ? -12.199 29.380 -34.073 1.00 47.56 87 HIS A CA 1
ATOM 709 C C . HIS A 1 87 ? -11.530 30.726 -33.750 1.00 47.56 87 HIS A C 1
ATOM 711 O O . HIS A 1 87 ? -11.206 30.995 -32.604 1.00 47.56 87 HIS A O 1
ATOM 717 N N . THR A 1 88 ? -11.297 31.658 -34.673 1.00 48.72 88 THR A N 1
ATOM 718 C CA . THR A 1 88 ? -11.586 31.800 -36.115 1.00 48.72 88 THR A CA 1
ATOM 719 C C . THR A 1 88 ? -10.752 32.997 -36.599 1.00 48.72 88 THR A C 1
ATOM 721 O O . THR A 1 88 ? -10.397 33.856 -35.793 1.00 48.72 88 THR A O 1
ATOM 724 N N . GLU A 1 89 ? -10.446 33.058 -37.896 1.00 54.59 89 GLU A N 1
ATOM 725 C CA . GLU A 1 89 ? -9.799 34.192 -38.572 1.00 54.59 89 GLU A CA 1
ATOM 726 C C . GLU A 1 89 ? -10.295 35.572 -38.105 1.00 54.59 89 GLU A C 1
ATOM 728 O O . GLU A 1 89 ? -11.495 35.824 -38.026 1.00 54.59 89 GLU A O 1
ATOM 733 N N . SER A 1 90 ? -9.364 36.511 -37.923 1.00 55.62 90 SER A N 1
ATOM 734 C CA . SER A 1 90 ? -9.646 37.933 -38.116 1.00 55.62 90 SER A CA 1
ATOM 735 C C . SER A 1 90 ? -8.405 38.608 -38.686 1.00 55.62 90 SER A C 1
ATOM 737 O O . SER A 1 90 ? -7.447 38.909 -37.978 1.00 55.62 90 SER A O 1
ATOM 739 N N . ASN A 1 91 ? -8.435 38.807 -40.003 1.00 56.50 91 ASN A N 1
ATOM 740 C CA . ASN A 1 91 ? -7.482 39.607 -40.757 1.00 56.50 91 ASN A CA 1
ATOM 741 C C . ASN A 1 91 ? -7.384 41.023 -40.169 1.00 56.50 91 ASN A C 1
ATOM 743 O O . ASN A 1 91 ? -8.372 41.754 -40.168 1.00 56.50 91 ASN A O 1
ATOM 747 N N . CYS A 1 92 ? -6.186 41.443 -39.762 1.00 44.78 92 CYS A N 1
ATOM 748 C CA . CYS A 1 92 ? -5.858 42.862 -39.646 1.00 44.78 92 CYS A CA 1
ATOM 749 C C . CYS A 1 92 ? -5.084 43.282 -40.897 1.00 44.78 92 CYS A C 1
ATOM 751 O O . CYS A 1 92 ? -3.884 43.047 -41.018 1.00 44.78 92 CYS A O 1
ATOM 753 N N . SER A 1 93 ? -5.806 43.885 -41.839 1.00 57.25 93 SER A N 1
ATOM 754 C CA . SER A 1 93 ? -5.252 44.789 -42.844 1.00 57.25 93 SER A CA 1
ATOM 755 C C . SER A 1 93 ?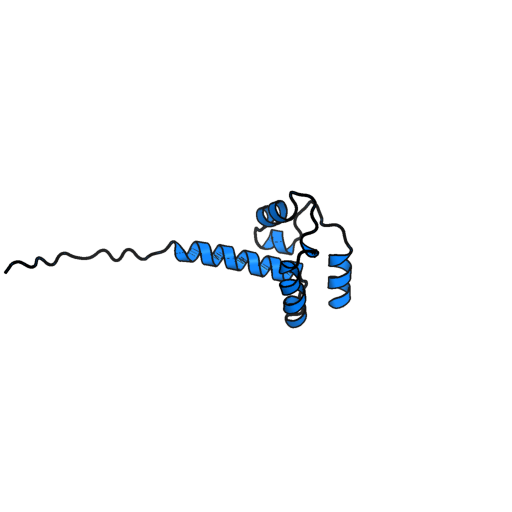 -5.788 46.193 -42.573 1.00 57.25 93 SER A C 1
ATOM 757 O O . SER A 1 93 ? -7.000 46.386 -42.664 1.00 57.25 93 SER A O 1
ATOM 759 N N . LEU A 1 94 ? -4.856 47.103 -42.255 1.00 44.38 94 LEU A N 1
ATOM 760 C CA . LEU A 1 94 ? -4.756 48.555 -42.517 1.00 44.38 94 LEU A CA 1
ATOM 761 C C . LEU A 1 94 ? -4.098 49.289 -41.344 1.00 44.38 94 LEU A C 1
ATOM 763 O O . LEU A 1 94 ? -4.683 49.307 -40.241 1.00 44.38 94 LEU A O 1
#

Organism: NCBI:txid144538

pLDDT: mean 83.4, std 16.75, range [44.0, 97.06]

Secondary structure (DSSP, 8-state):
-HHHHHHHHHHSPPPSSPPHHHHTTT-HHHHHHHHTTS--GGGSTTHHHHHHHHHHHTS-HHHHHHHHHHHHHHHHHHTT--------------